Protein AF-A0AAN6YRH7-F1 (afdb_monomer_lite)

pLDDT: mean 88.92, std 14.64, range [35.41, 98.62]

Secondary structure (DSSP, 8-state):
-------PPPP----EEE-PPPEEEEEE-TTS-EEEEEEE-HHHHHHHHHHHHTGGGT-GGGEEEEEEEETT--HHHHHHHHHT-SEEEEEEETTSPPPEEEEEE-STTS--EE--BSS------GGGGTT-GGG--

Foldseek 3Di:
DDDPPPPDPPQLAAPEEFQWAWAWEWEADPVRDIDTRDTDIPSVVVLVVVLVVCVVVVPQQSGHYEYEAELPRDPVVVVVVVVSVYNYHYDYDDVFHAWYWYWYADDDPSPDTDTDTPGDYDGGDLVSQPPPSNRHD

Structure (mmCIF, N/CA/C/O backbone):
data_AF-A0AAN6YRH7-F1
#
_entry.id   AF-A0AAN6YRH7-F1
#
loop_
_atom_site.group_PDB
_atom_site.id
_atom_site.type_symbol
_atom_site.label_atom_id
_atom_site.label_alt_id
_atom_site.label_comp_id
_atom_site.label_asym_id
_atom_site.label_entity_id
_atom_site.label_seq_id
_atom_site.pdbx_PDB_ins_code
_atom_site.Cartn_x
_atom_site.Cartn_y
_atom_site.Cartn_z
_atom_site.occupancy
_atom_site.B_iso_or_equiv
_atom_site.auth_seq_id
_atom_site.auth_comp_id
_atom_site.auth_asym_id
_atom_site.auth_atom_id
_atom_site.pdbx_PDB_model_num
ATOM 1 N N . MET A 1 1 ? -33.689 -10.666 39.198 1.00 39.97 1 MET A N 1
ATOM 2 C CA . MET A 1 1 ? -32.542 -11.219 38.450 1.00 39.97 1 MET A CA 1
ATOM 3 C C . MET A 1 1 ? -32.018 -10.099 37.578 1.00 39.97 1 MET A C 1
ATOM 5 O O . MET A 1 1 ? -32.679 -9.740 36.615 1.00 39.97 1 MET A O 1
ATOM 9 N N . ASN A 1 2 ? -30.921 -9.470 37.999 1.00 35.41 2 ASN A N 1
ATOM 10 C CA . ASN A 1 2 ? -30.289 -8.386 37.254 1.00 35.41 2 ASN A CA 1
ATOM 11 C C . ASN A 1 2 ? -29.623 -8.988 36.016 1.00 35.41 2 ASN A C 1
ATOM 13 O O . ASN A 1 2 ? -28.665 -9.749 36.147 1.00 35.41 2 ASN A O 1
ATOM 17 N N . SER A 1 3 ? -30.142 -8.675 34.832 1.00 45.53 3 SER A N 1
ATOM 18 C CA . SER A 1 3 ? -29.390 -8.838 33.594 1.00 45.53 3 SER A CA 1
ATOM 19 C C . SER A 1 3 ? -28.219 -7.867 33.656 1.00 45.53 3 SER A C 1
ATOM 21 O O . SER A 1 3 ? -28.428 -6.656 33.717 1.00 45.53 3 SER A O 1
ATOM 23 N N . LEU A 1 4 ? -27.006 -8.411 33.715 1.00 45.16 4 LEU A N 1
ATOM 24 C CA . LEU A 1 4 ? -25.770 -7.661 33.543 1.00 45.16 4 LEU A CA 1
ATOM 25 C C . LEU A 1 4 ? -25.864 -6.890 32.226 1.00 45.16 4 LEU A C 1
ATOM 27 O O . LEU A 1 4 ? -25.841 -7.485 31.149 1.00 45.16 4 LEU A O 1
ATOM 31 N N . ASP A 1 5 ? -26.011 -5.576 32.344 1.00 48.12 5 ASP A N 1
ATOM 32 C CA . ASP A 1 5 ? -25.685 -4.637 31.287 1.00 48.12 5 ASP A CA 1
ATOM 33 C C . ASP A 1 5 ? -24.194 -4.828 30.992 1.00 48.12 5 ASP A C 1
ATOM 35 O O . ASP A 1 5 ? -23.322 -4.430 31.769 1.00 48.12 5 ASP A O 1
ATOM 39 N N . LEU A 1 6 ? -23.906 -5.564 29.918 1.00 50.06 6 LEU A N 1
ATOM 40 C CA . LEU A 1 6 ? -22.586 -5.609 29.315 1.00 50.06 6 LEU A CA 1
ATOM 41 C C . LEU A 1 6 ? -22.378 -4.234 28.692 1.00 50.06 6 LEU A C 1
ATOM 43 O O . LEU A 1 6 ? -22.584 -4.068 27.491 1.00 50.06 6 LEU A O 1
ATOM 47 N N . SER A 1 7 ? -22.008 -3.256 29.522 1.00 44.25 7 SER A N 1
ATOM 48 C CA . SER A 1 7 ? -21.655 -1.927 29.057 1.00 44.25 7 SER A CA 1
ATOM 49 C C . SER A 1 7 ? -20.533 -2.094 28.039 1.00 44.25 7 SER A C 1
ATOM 51 O O . SER A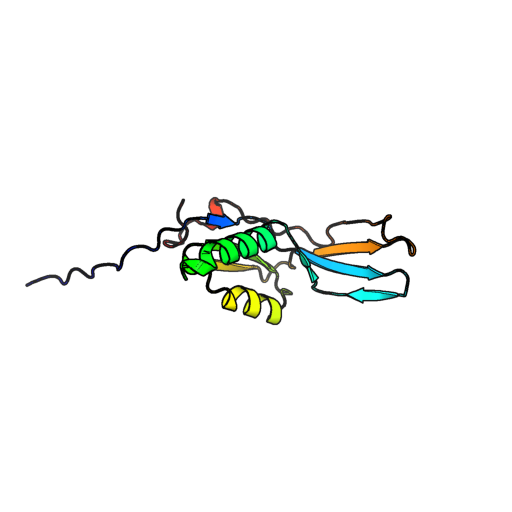 1 7 ? -19.381 -2.377 28.388 1.00 44.25 7 SER A O 1
ATOM 53 N N . THR A 1 8 ? -20.883 -1.973 26.764 1.00 51.19 8 THR A N 1
ATOM 54 C CA . THR A 1 8 ? -19.932 -1.761 25.687 1.00 51.19 8 THR A CA 1
ATOM 55 C C . THR A 1 8 ? -19.105 -0.558 26.108 1.00 51.19 8 THR A C 1
ATOM 57 O O . THR A 1 8 ? -19.666 0.514 26.347 1.00 51.19 8 THR A O 1
ATOM 60 N N . GLY A 1 9 ? -17.793 -0.744 26.279 1.00 52.41 9 GLY A N 1
ATOM 61 C CA . GLY A 1 9 ? -16.878 0.374 26.504 1.00 52.41 9 GLY A CA 1
ATOM 62 C C . GLY A 1 9 ? -17.097 1.460 25.442 1.00 52.41 9 GLY A C 1
AT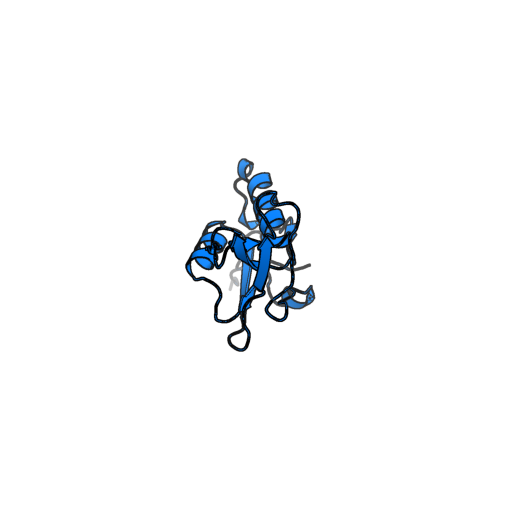OM 63 O O . GLY A 1 9 ? -17.694 1.169 24.403 1.00 52.41 9 GLY A O 1
ATOM 64 N N . PRO A 1 10 ? -16.666 2.707 25.691 1.00 54.19 10 PRO A N 1
ATOM 65 C CA . PRO A 1 10 ? -16.936 3.806 24.773 1.00 54.19 10 PRO A CA 1
ATOM 66 C C . PRO A 1 10 ? -16.510 3.410 23.356 1.00 54.19 10 PRO A C 1
ATOM 68 O O . PRO A 1 10 ? -15.350 3.064 23.129 1.00 54.19 10 PRO A O 1
ATOM 71 N N . GLU A 1 11 ? -17.474 3.405 22.430 1.00 62.47 11 GLU A N 1
ATOM 72 C CA . GLU A 1 11 ? -17.232 3.116 21.018 1.00 62.47 11 GLU A CA 1
ATOM 73 C C . GLU A 1 11 ? -16.117 4.055 20.541 1.00 62.47 11 GLU A C 1
ATOM 75 O O . GLU A 1 11 ? -16.196 5.275 20.721 1.00 62.47 11 GLU A O 1
ATOM 80 N N . THR A 1 12 ? -15.032 3.499 19.997 1.00 68.81 12 THR A N 1
ATOM 81 C CA . THR A 1 12 ? -13.913 4.304 19.506 1.00 68.81 12 THR A CA 1
ATOM 82 C C . THR A 1 12 ? -14.410 5.179 18.360 1.00 68.81 12 THR A C 1
ATOM 84 O O . THR A 1 12 ? -14.624 4.700 17.248 1.00 68.81 12 THR A O 1
ATOM 87 N N . GLN A 1 13 ? -14.597 6.473 18.619 1.00 84.56 13 GLN A N 1
ATOM 88 C CA . GLN A 1 13 ? -15.003 7.415 17.584 1.00 84.56 13 GLN A CA 1
ATOM 89 C C . GLN A 1 13 ? -13.860 7.598 16.580 1.00 84.56 13 GLN A C 1
ATOM 91 O O . GLN A 1 13 ? -12.854 8.254 16.871 1.00 84.56 13 GLN A O 1
ATOM 96 N N . ILE A 1 14 ? -14.032 7.037 15.385 1.00 89.25 14 ILE A N 1
ATOM 97 C CA . ILE A 1 14 ? -13.110 7.241 14.273 1.00 89.25 14 ILE A CA 1
ATOM 98 C C . ILE A 1 14 ? -13.172 8.697 13.807 1.00 89.25 14 ILE A C 1
ATOM 100 O O . ILE A 1 14 ? -14.247 9.253 13.591 1.00 89.25 14 ILE A O 1
ATOM 104 N N . ARG A 1 15 ? -12.002 9.318 13.651 1.00 89.81 15 ARG A N 1
ATOM 105 C CA . ARG A 1 15 ? -11.844 10.719 13.225 1.00 89.81 15 ARG A CA 1
ATOM 106 C C . ARG A 1 15 ? -11.473 10.854 11.750 1.00 89.81 15 ARG A C 1
ATOM 108 O O . ARG A 1 15 ? -11.676 11.910 11.160 1.00 89.81 15 ARG A O 1
ATOM 115 N N . PHE A 1 16 ? -10.919 9.799 11.159 1.00 93.31 16 PHE A N 1
ATOM 116 C CA . PHE A 1 16 ? -10.494 9.756 9.763 1.00 93.31 16 PHE A CA 1
ATOM 117 C C . PHE A 1 16 ? -10.505 8.312 9.267 1.00 93.31 16 PHE A C 1
ATOM 119 O O . PHE A 1 16 ? -10.073 7.426 9.997 1.00 93.31 16 PHE A O 1
ATOM 126 N N . ILE A 1 17 ? -10.931 8.075 8.024 1.00 95.12 17 ILE A N 1
ATOM 127 C CA . ILE A 1 17 ? -10.784 6.781 7.345 1.00 95.12 17 ILE A CA 1
ATOM 128 C C . ILE A 1 17 ? -10.214 7.019 5.951 1.00 95.12 17 ILE A C 1
ATOM 130 O O . ILE A 1 17 ? -10.780 7.785 5.172 1.00 95.12 17 ILE A O 1
ATOM 134 N N . SER A 1 18 ? -9.134 6.316 5.609 1.00 96.69 18 SER A N 1
ATOM 135 C CA . SER A 1 18 ? -8.647 6.255 4.229 1.00 96.69 18 SER A CA 1
ATOM 136 C C . SER A 1 18 ? -9.280 5.090 3.467 1.00 96.69 18 SER A C 1
ATOM 138 O O . SER A 1 18 ? -9.222 3.941 3.907 1.00 96.69 18 SER A O 1
ATOM 140 N N . LEU A 1 19 ? -9.838 5.399 2.293 1.00 96.81 19 LEU A N 1
ATOM 141 C CA . LEU A 1 19 ? -10.244 4.437 1.257 1.00 96.81 19 LEU A CA 1
ATOM 142 C C . LEU A 1 19 ? -9.307 4.491 0.036 1.00 96.81 19 LEU A C 1
ATOM 144 O O . LEU A 1 19 ? -9.668 4.061 -1.058 1.00 96.81 19 LEU A O 1
ATOM 148 N N . GLY A 1 20 ? -8.123 5.090 0.183 1.00 96.56 20 GLY A N 1
ATOM 149 C CA . GLY A 1 20 ? -7.167 5.169 -0.914 1.00 96.56 20 GLY A CA 1
ATOM 150 C C . GLY A 1 20 ? -6.422 3.849 -1.112 1.00 96.56 20 GLY A C 1
ATOM 151 O O . GLY A 1 20 ? -6.204 3.089 -0.171 1.00 96.56 20 GLY A O 1
ATOM 152 N N . MET A 1 21 ? -6.032 3.581 -2.356 1.00 96.50 21 MET A N 1
ATOM 153 C CA . MET A 1 21 ? -5.321 2.356 -2.715 1.00 96.50 21 MET A CA 1
ATOM 154 C C . MET A 1 21 ? -3.930 2.298 -2.079 1.00 96.50 21 MET A C 1
ATOM 156 O O . MET A 1 21 ? -3.251 3.320 -1.960 1.00 96.50 21 MET A O 1
ATOM 160 N N . VAL A 1 22 ? -3.497 1.079 -1.760 1.00 97.94 22 VAL A N 1
ATOM 161 C CA . VAL A 1 22 ? -2.082 0.744 -1.577 1.00 97.94 22 VAL A CA 1
ATOM 162 C C . VAL A 1 22 ? -1.578 0.190 -2.902 1.00 97.94 22 VAL A C 1
ATOM 164 O O . VAL A 1 22 ? -2.180 -0.736 -3.449 1.00 97.94 22 VAL A O 1
ATOM 167 N N . VAL A 1 23 ? -0.503 0.771 -3.422 1.00 98.31 23 VAL A N 1
ATOM 168 C CA . VAL A 1 23 ? 0.162 0.343 -4.656 1.00 98.31 23 VAL A CA 1
ATOM 169 C C . VAL A 1 23 ? 1.531 -0.213 -4.285 1.00 98.31 23 VAL A C 1
ATOM 171 O O . VAL A 1 23 ? 2.206 0.328 -3.418 1.00 98.31 23 VAL A O 1
ATOM 174 N N . LEU A 1 24 ? 1.927 -1.321 -4.902 1.00 98.50 24 LEU A N 1
ATOM 175 C CA . LEU A 1 24 ? 3.270 -1.879 -4.775 1.00 98.50 24 LEU A CA 1
ATOM 176 C C . LEU A 1 24 ? 4.031 -1.600 -6.066 1.00 98.50 24 LEU A C 1
ATOM 178 O O . LEU A 1 24 ? 3.824 -2.280 -7.074 1.00 98.50 24 LEU A O 1
ATOM 182 N N . ASP A 1 25 ? 4.886 -0.589 -6.039 1.00 98.19 25 ASP A N 1
ATOM 183 C CA . ASP A 1 25 ? 5.651 -0.175 -7.202 1.00 98.19 25 ASP A CA 1
ATOM 184 C C . ASP A 1 25 ? 6.890 -1.039 -7.411 1.00 98.19 25 ASP A C 1
ATOM 186 O O . ASP A 1 25 ? 7.656 -1.355 -6.493 1.00 98.19 25 ASP A O 1
ATOM 190 N N . GLU A 1 26 ? 7.110 -1.373 -8.676 1.00 98.06 26 GLU A N 1
ATOM 191 C CA . GLU A 1 26 ? 8.406 -1.769 -9.194 1.00 98.06 26 GLU A CA 1
ATOM 192 C C . GLU A 1 26 ? 9.111 -0.523 -9.742 1.00 98.06 26 GLU A C 1
ATOM 194 O O . GLU A 1 26 ? 8.594 0.146 -10.634 1.00 98.06 26 GLU A O 1
ATOM 199 N N . ILE A 1 27 ? 10.295 -0.199 -9.226 1.00 97.44 27 ILE A N 1
ATOM 200 C CA . ILE A 1 27 ? 11.067 0.974 -9.650 1.00 97.44 27 ILE A CA 1
ATOM 201 C C . ILE A 1 27 ? 12.300 0.520 -10.415 1.00 97.44 27 ILE A C 1
ATOM 203 O O . ILE A 1 27 ? 13.230 -0.032 -9.823 1.00 97.44 27 ILE A O 1
ATOM 207 N N . ARG A 1 28 ? 12.335 0.802 -11.718 1.00 96.62 28 ARG A N 1
ATOM 208 C CA . ARG A 1 28 ? 13.453 0.491 -12.614 1.00 96.62 28 ARG A CA 1
ATOM 209 C C . ARG A 1 28 ? 14.312 1.720 -12.862 1.00 96.62 28 ARG A C 1
ATOM 211 O O . ARG A 1 28 ? 13.836 2.755 -13.334 1.00 96.62 28 ARG A O 1
ATOM 218 N N . PHE A 1 29 ? 15.597 1.581 -12.560 1.00 94.81 29 PHE A N 1
ATOM 219 C CA . PHE A 1 29 ? 16.601 2.620 -12.734 1.00 94.81 29 PHE A CA 1
ATOM 220 C C . PHE A 1 29 ? 17.408 2.404 -14.027 1.00 94.81 29 PHE A C 1
ATOM 222 O O . PHE A 1 29 ? 17.652 1.259 -14.412 1.00 94.81 29 PHE A O 1
ATOM 229 N N . PRO A 1 30 ? 17.930 3.474 -14.662 1.00 92.25 30 PRO A N 1
ATOM 230 C CA . PRO A 1 30 ? 18.703 3.362 -15.906 1.00 92.25 30 PRO A CA 1
ATOM 231 C C . PRO A 1 30 ? 19.988 2.534 -15.779 1.00 92.25 30 PRO A C 1
ATOM 233 O O . PRO A 1 30 ? 20.506 2.038 -16.772 1.00 92.25 30 PRO A O 1
ATOM 236 N N . ASN A 1 31 ? 20.517 2.390 -14.562 1.00 92.12 31 ASN A N 1
ATOM 237 C CA . ASN A 1 31 ? 21.698 1.573 -14.275 1.00 92.12 31 ASN A CA 1
ATOM 238 C C . ASN A 1 31 ? 21.376 0.073 -14.111 1.00 92.12 31 ASN A C 1
ATOM 240 O O . ASN A 1 31 ? 22.234 -0.682 -13.660 1.00 92.12 31 ASN A O 1
ATOM 244 N N . GLY A 1 32 ? 20.144 -0.351 -14.409 1.00 91.94 32 GLY A N 1
ATOM 245 C CA . GLY A 1 32 ? 19.682 -1.734 -14.278 1.00 91.94 32 GLY A CA 1
ATOM 246 C C . GLY A 1 32 ? 19.255 -2.131 -12.862 1.00 91.94 32 GLY A C 1
ATOM 247 O O . GLY A 1 32 ? 18.725 -3.226 -12.675 1.00 91.94 32 GLY A O 1
ATOM 248 N N . LYS A 1 33 ? 19.432 -1.263 -11.854 1.00 96.06 33 LYS A N 1
ATOM 249 C CA . LYS A 1 33 ? 18.895 -1.515 -10.512 1.00 96.06 33 LYS A CA 1
ATOM 250 C C . LYS A 1 33 ? 17.369 -1.537 -10.580 1.00 96.06 33 LYS A C 1
ATOM 252 O O . LYS A 1 33 ? 16.764 -0.657 -11.186 1.00 96.06 33 LYS A O 1
ATOM 257 N N . THR A 1 34 ? 16.761 -2.503 -9.901 1.00 97.50 34 THR A N 1
ATOM 258 C CA . THR A 1 34 ? 15.308 -2.567 -9.727 1.00 97.50 34 THR A CA 1
ATOM 259 C C . THR A 1 34 ? 14.978 -2.698 -8.246 1.00 97.50 34 THR A C 1
ATOM 261 O O . THR A 1 34 ? 15.638 -3.450 -7.528 1.00 97.50 34 THR A O 1
ATOM 264 N N . LEU A 1 35 ? 13.999 -1.927 -7.781 1.00 98.00 35 LEU A N 1
ATOM 265 C CA . LEU A 1 35 ? 13.384 -2.089 -6.466 1.00 98.00 35 LEU A CA 1
ATOM 266 C C . LEU A 1 35 ? 11.993 -2.680 -6.665 1.00 98.00 35 LEU A C 1
ATOM 268 O O . LEU A 1 35 ? 11.264 -2.224 -7.539 1.00 98.00 35 LEU A O 1
ATOM 272 N N . PHE A 1 36 ? 11.640 -3.671 -5.858 1.00 97.69 36 PHE A N 1
ATOM 273 C CA . PHE A 1 36 ? 10.332 -4.317 -5.889 1.00 97.69 36 PHE A CA 1
ATOM 274 C C . PHE A 1 36 ? 9.574 -4.020 -4.604 1.00 97.69 36 PHE A C 1
ATOM 276 O O . PHE A 1 36 ? 10.186 -3.711 -3.580 1.00 97.69 36 PHE A O 1
ATOM 283 N N . ASP A 1 37 ? 8.251 -4.157 -4.681 1.00 97.56 37 ASP A N 1
ATOM 284 C CA . ASP A 1 37 ? 7.340 -4.025 -3.546 1.00 97.56 37 ASP A CA 1
ATOM 285 C C . ASP A 1 37 ? 7.508 -2.697 -2.788 1.00 97.56 37 ASP A C 1
ATOM 287 O O . ASP A 1 37 ? 7.354 -2.644 -1.566 1.00 97.56 37 ASP A O 1
ATOM 291 N N . VAL A 1 38 ? 7.833 -1.616 -3.510 1.00 98.06 38 VAL A N 1
ATOM 292 C CA . VAL A 1 38 ? 7.942 -0.280 -2.923 1.00 98.06 38 VAL A CA 1
ATOM 293 C C . VAL A 1 38 ? 6.527 0.211 -2.612 1.00 98.06 38 VAL A C 1
ATOM 295 O O . VAL A 1 38 ? 5.732 0.347 -3.540 1.00 98.06 38 VAL A O 1
ATOM 298 N N . PRO A 1 39 ? 6.170 0.458 -1.339 1.00 97.69 39 PRO A N 1
ATOM 299 C CA . PRO A 1 39 ? 4.828 0.914 -1.008 1.00 97.69 39 PRO A CA 1
ATOM 300 C C . PRO A 1 39 ? 4.599 2.322 -1.560 1.00 97.69 39 PRO A C 1
ATOM 302 O O . PRO A 1 39 ? 5.384 3.222 -1.276 1.00 97.69 39 PRO A O 1
ATOM 305 N N . ASP A 1 40 ? 3.510 2.506 -2.294 1.00 96.62 40 ASP A N 1
ATOM 306 C CA . ASP A 1 40 ? 3.008 3.792 -2.768 1.00 96.62 40 ASP A CA 1
ATOM 307 C C . ASP A 1 40 ? 1.473 3.855 -2.613 1.00 96.62 40 ASP A C 1
ATOM 309 O O . ASP A 1 40 ? 0.821 2.958 -2.062 1.00 96.62 40 ASP A O 1
ATOM 313 N N . GLY A 1 41 ? 0.881 4.949 -3.078 1.00 95.56 41 GLY A N 1
ATOM 314 C CA . GLY A 1 41 ? -0.532 5.256 -2.988 1.00 95.56 41 GLY A CA 1
ATOM 315 C C . GLY A 1 41 ? -0.770 6.394 -2.006 1.00 95.56 41 GLY A C 1
ATOM 316 O O . GLY A 1 41 ? -0.419 6.327 -0.826 1.00 95.56 41 GLY A O 1
ATOM 317 N N . SER A 1 42 ? -1.436 7.449 -2.476 1.00 95.12 42 SER A N 1
ATOM 318 C CA . SER A 1 42 ? -1.762 8.612 -1.644 1.00 95.12 42 SER A CA 1
ATOM 319 C C . SER A 1 42 ? -2.553 8.222 -0.394 1.00 95.12 42 SER A C 1
ATOM 321 O O . SER A 1 42 ? -2.300 8.757 0.679 1.00 95.12 42 SER A O 1
ATOM 323 N N . GLY A 1 43 ? -3.439 7.225 -0.495 1.00 94.94 43 GLY A N 1
ATOM 324 C CA . GLY A 1 43 ? -4.203 6.699 0.635 1.00 94.94 43 GLY A CA 1
ATOM 325 C C . GLY A 1 43 ? -3.343 6.163 1.773 1.00 94.94 43 GLY A C 1
ATOM 326 O O . GLY A 1 43 ? -3.668 6.399 2.940 1.00 94.94 43 GLY A O 1
ATOM 327 N N . LEU A 1 44 ? -2.249 5.473 1.442 1.00 96.56 44 LEU A N 1
ATOM 328 C CA . LEU A 1 44 ? -1.301 4.932 2.409 1.00 96.56 44 LEU A CA 1
ATOM 329 C C . LEU A 1 44 ? -0.602 6.066 3.168 1.00 96.56 44 LEU A C 1
ATOM 331 O O . LEU A 1 44 ? -0.624 6.102 4.400 1.00 96.56 44 LEU A O 1
ATOM 335 N N . TYR A 1 45 ? -0.037 7.029 2.438 1.00 97.19 45 TYR A N 1
ATOM 336 C CA . TYR A 1 45 ? 0.705 8.138 3.040 1.00 97.19 45 TYR A CA 1
ATOM 337 C C . TYR A 1 45 ? -0.192 9.150 3.756 1.00 97.19 45 TYR A C 1
ATOM 339 O O . TYR A 1 45 ? 0.194 9.657 4.806 1.00 97.19 45 TYR A O 1
ATOM 347 N N . SER A 1 46 ? -1.412 9.398 3.271 1.00 96.69 46 SER A N 1
ATOM 348 C CA . SER A 1 46 ? -2.408 10.187 4.004 1.00 96.69 46 SER A CA 1
ATOM 349 C C . SER A 1 46 ? -2.788 9.522 5.327 1.00 96.69 46 SER A C 1
ATOM 351 O O . SER A 1 46 ? -2.914 10.212 6.333 1.00 96.69 46 SER A O 1
ATOM 353 N N . THR A 1 47 ? -2.905 8.189 5.358 1.00 96.88 47 THR A N 1
ATOM 354 C CA . THR A 1 47 ? -3.144 7.440 6.604 1.00 96.88 47 THR A CA 1
ATOM 355 C C . THR A 1 47 ? -1.977 7.601 7.578 1.00 96.88 47 THR A C 1
ATOM 357 O O . THR A 1 47 ? -2.192 7.891 8.754 1.00 96.88 47 THR A O 1
ATOM 360 N N . LEU A 1 48 ? -0.737 7.460 7.096 1.00 96.25 48 LEU A N 1
ATOM 361 C CA . LEU A 1 48 ? 0.456 7.670 7.917 1.00 96.25 48 LEU A CA 1
ATOM 362 C C . LEU A 1 48 ? 0.527 9.108 8.454 1.00 96.25 48 LEU A C 1
ATOM 364 O O . LEU A 1 48 ? 0.807 9.309 9.632 1.00 96.25 48 LEU A O 1
ATOM 368 N N . GLY A 1 49 ? 0.229 10.102 7.617 1.00 96.75 49 GLY A N 1
ATOM 369 C CA . GLY A 1 49 ? 0.154 11.504 8.024 1.00 96.75 49 GLY A CA 1
ATOM 370 C C . GLY A 1 49 ? -0.907 11.739 9.101 1.00 96.75 49 GLY A C 1
ATOM 371 O O . GLY A 1 49 ? -0.615 12.361 10.118 1.00 96.75 49 GLY A O 1
ATOM 372 N N . ALA A 1 50 ? -2.107 11.175 8.932 1.00 95.75 50 ALA A N 1
ATOM 373 C CA . ALA A 1 50 ? -3.176 11.253 9.926 1.00 95.75 50 ALA A CA 1
ATOM 374 C C . ALA A 1 50 ? -2.771 10.602 11.259 1.00 95.75 50 ALA A C 1
ATOM 376 O O . ALA A 1 50 ? -3.033 11.162 12.321 1.00 95.75 50 ALA A O 1
ATOM 377 N N . ARG A 1 51 ? -2.063 9.465 11.214 1.00 95.19 51 ARG A N 1
ATOM 378 C CA . ARG A 1 51 ? -1.479 8.827 12.402 1.00 95.19 51 ARG A CA 1
ATOM 379 C C . ARG A 1 51 ? -0.471 9.737 13.103 1.00 95.19 51 ARG A C 1
ATOM 381 O O . ARG A 1 51 ? -0.511 9.861 14.321 1.00 95.19 51 ARG A O 1
ATOM 388 N N . ILE A 1 52 ? 0.445 10.349 12.352 1.00 95.00 52 ILE A N 1
ATOM 389 C CA . ILE A 1 52 ? 1.444 11.275 12.908 1.00 95.00 52 ILE A CA 1
ATOM 390 C C . ILE A 1 52 ? 0.746 12.473 13.563 1.00 95.00 52 ILE A C 1
ATOM 392 O O . ILE A 1 52 ? 1.134 12.876 14.654 1.00 95.00 52 ILE A O 1
ATOM 396 N N . ALA A 1 53 ? -0.321 12.992 12.953 1.00 93.75 53 ALA A N 1
ATOM 397 C CA . ALA A 1 53 ? -1.073 14.128 13.478 1.00 93.75 53 ALA A CA 1
ATOM 398 C C . ALA A 1 53 ? -1.766 13.852 14.827 1.00 93.75 53 ALA A C 1
ATOM 400 O O . ALA A 1 53 ? -2.006 14.787 15.582 1.00 93.75 53 ALA A O 1
ATOM 401 N N . VAL A 1 54 ? -2.069 12.589 15.153 1.00 90.50 54 VAL A N 1
ATOM 402 C CA . VAL A 1 54 ? -2.642 12.191 16.456 1.00 90.50 54 VAL A CA 1
ATOM 403 C C . VAL A 1 54 ? -1.604 11.604 17.418 1.00 90.50 54 VAL A C 1
ATOM 405 O O . VAL A 1 54 ? -1.961 11.099 18.482 1.00 90.50 54 VAL A O 1
ATOM 408 N N . ALA A 1 55 ? -0.313 11.655 17.070 1.00 82.31 55 ALA A N 1
ATOM 409 C CA . ALA A 1 55 ? 0.746 11.084 17.901 1.00 82.31 55 ALA A CA 1
ATOM 410 C C . ALA A 1 55 ? 0.827 11.758 19.281 1.00 82.31 55 ALA A C 1
ATOM 412 O O . ALA A 1 55 ? 1.067 11.076 20.273 1.00 82.31 55 ALA A O 1
ATOM 413 N N . GLU A 1 56 ? 0.556 13.064 19.358 1.00 80.25 56 GLU A N 1
ATOM 414 C CA . GLU A 1 56 ? 0.527 13.819 20.619 1.00 80.25 56 GLU A CA 1
ATOM 415 C C . GLU A 1 56 ? -0.600 13.375 21.557 1.00 80.25 56 GLU A C 1
ATOM 417 O O . GLU A 1 56 ? -0.466 13.480 22.773 1.00 80.25 56 GLU A O 1
ATOM 422 N N . THR A 1 57 ? -1.704 12.858 21.007 1.00 80.31 57 THR A N 1
ATOM 423 C CA . THR A 1 57 ? -2.849 12.401 21.802 1.00 80.31 57 THR A CA 1
ATOM 424 C C . THR A 1 57 ? -2.802 10.908 22.095 1.00 80.31 57 THR A C 1
ATOM 426 O O . THR A 1 57 ? -3.646 10.431 22.841 1.00 80.31 57 THR A O 1
ATOM 429 N N . THR A 1 58 ? -1.831 10.159 21.552 1.00 83.38 58 THR A N 1
ATOM 430 C CA . THR A 1 58 ? -1.705 8.695 21.711 1.00 83.38 58 THR A CA 1
ATOM 431 C C . THR A 1 58 ? -2.967 7.908 21.328 1.00 83.38 58 THR A C 1
ATOM 433 O O . THR A 1 58 ? -3.231 6.857 21.896 1.00 83.38 58 THR A O 1
ATOM 436 N N . GLU A 1 59 ? -3.724 8.401 20.338 1.00 89.44 59 GLU A N 1
ATOM 437 C CA . GLU A 1 59 ? -4.993 7.799 19.875 1.00 89.44 59 GLU A CA 1
ATOM 438 C C . GLU A 1 59 ? -4.927 7.308 18.403 1.00 89.44 59 GLU A C 1
ATOM 440 O O . GLU A 1 59 ? -5.778 7.686 17.584 1.00 89.44 59 GLU A O 1
ATOM 445 N N . PRO A 1 60 ? -3.908 6.521 17.989 1.00 91.75 60 PRO A N 1
ATOM 446 C CA . PRO A 1 60 ? -3.792 6.039 16.609 1.00 91.75 60 PRO A CA 1
ATOM 447 C C . PRO A 1 60 ? -4.982 5.167 16.172 1.00 91.75 60 PRO A C 1
ATOM 449 O O . PRO A 1 60 ? -5.310 5.131 14.988 1.00 91.75 60 PRO A O 1
ATOM 452 N N . GLU A 1 61 ? -5.685 4.526 17.104 1.00 91.69 61 GLU A N 1
ATOM 453 C CA . GLU A 1 61 ? -6.869 3.700 16.859 1.00 91.69 61 GLU A CA 1
ATOM 454 C C . GLU A 1 61 ? -8.087 4.495 16.361 1.00 91.69 61 GLU A C 1
ATOM 456 O O . GLU A 1 61 ? -9.019 3.908 15.812 1.00 91.69 61 GLU A O 1
ATOM 461 N N . LYS A 1 62 ? -8.079 5.830 16.495 1.00 91.88 62 LYS A N 1
ATOM 462 C CA . LYS A 1 62 ? -9.103 6.719 15.912 1.00 91.88 62 LYS A CA 1
ATOM 463 C C . LYS A 1 62 ? -8.883 7.004 14.429 1.00 91.88 62 LYS A C 1
ATOM 465 O O . LYS A 1 62 ? -9.706 7.676 13.804 1.00 91.88 62 LYS A O 1
ATOM 470 N N . ILE A 1 63 ? -7.778 6.531 13.866 1.00 95.06 63 ILE A N 1
ATOM 471 C CA . ILE A 1 63 ? -7.468 6.610 12.445 1.00 95.06 63 ILE A CA 1
ATOM 472 C C . ILE A 1 63 ? -7.775 5.246 11.832 1.00 95.06 63 ILE A C 1
ATOM 474 O O . ILE A 1 63 ? -7.270 4.219 12.279 1.00 95.06 63 ILE A O 1
ATOM 478 N N . GLY A 1 64 ? -8.614 5.237 10.806 1.00 94.56 64 GLY A N 1
ATOM 479 C CA . GLY A 1 64 ? -9.004 4.048 10.069 1.00 94.56 64 GLY A CA 1
ATOM 480 C C . GLY A 1 64 ? -8.358 3.966 8.691 1.00 94.56 64 GLY A C 1
ATOM 481 O O . GLY A 1 64 ? -8.040 4.975 8.056 1.00 94.56 64 GLY A O 1
ATOM 482 N N . SER A 1 65 ? -8.192 2.745 8.197 1.00 95.88 65 SER A N 1
ATOM 483 C CA . SER A 1 65 ? -7.730 2.496 6.832 1.00 95.88 65 SER A CA 1
ATOM 484 C C . SER A 1 65 ? -8.303 1.190 6.306 1.00 95.88 65 SER A C 1
ATOM 486 O O . SER A 1 65 ? -8.332 0.186 7.023 1.00 95.88 65 SER A O 1
ATOM 488 N N . VAL A 1 66 ? -8.759 1.198 5.055 1.00 96.81 66 VAL A N 1
ATOM 489 C CA . VAL A 1 66 ? -9.138 -0.018 4.332 1.00 96.81 66 VAL A CA 1
ATOM 490 C C . VAL A 1 66 ? -8.026 -0.364 3.356 1.00 96.81 66 VAL A C 1
ATOM 492 O O . VAL A 1 66 ? -7.742 0.393 2.433 1.00 96.81 66 VAL A O 1
ATOM 495 N N . VAL A 1 67 ? -7.426 -1.536 3.539 1.00 97.44 67 VAL A N 1
ATOM 496 C CA . VAL A 1 67 ? -6.377 -2.052 2.659 1.00 97.44 67 VAL A CA 1
ATOM 497 C C . VAL A 1 67 ? -6.897 -3.297 1.966 1.00 97.44 67 VAL A C 1
ATOM 499 O O . VAL A 1 67 ? -7.155 -4.316 2.608 1.00 97.44 67 VAL A O 1
ATOM 502 N N . LEU A 1 68 ? -7.050 -3.204 0.648 1.00 97.81 68 LEU A N 1
ATOM 503 C CA . LEU A 1 68 ? -7.292 -4.356 -0.209 1.00 97.81 68 LEU A CA 1
ATOM 504 C C . LEU A 1 68 ? -5.945 -4.877 -0.717 1.00 97.81 68 LEU A C 1
ATOM 506 O O . LEU A 1 68 ? -5.186 -4.142 -1.345 1.00 97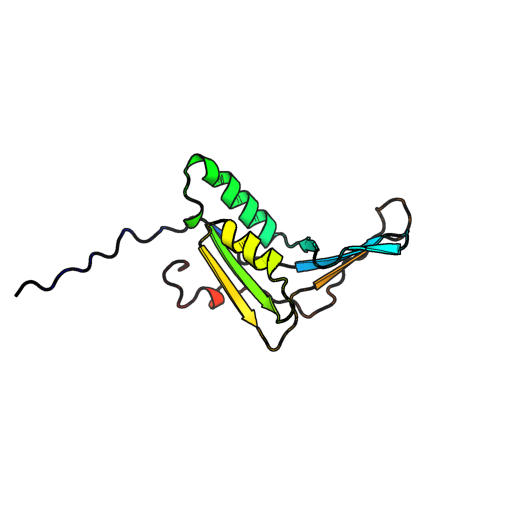.81 68 LEU A O 1
ATOM 510 N N . ALA A 1 69 ? -5.661 -6.141 -0.437 1.00 98.19 69 ALA A N 1
ATOM 511 C CA . ALA A 1 69 ? -4.420 -6.820 -0.777 1.00 98.19 69 ALA A CA 1
ATOM 512 C C . ALA A 1 69 ? -4.713 -8.028 -1.671 1.00 98.19 69 ALA A C 1
ATOM 514 O O . ALA A 1 69 ? -5.739 -8.683 -1.503 1.00 98.19 69 ALA A O 1
ATOM 515 N N . GLY A 1 70 ? -3.822 -8.328 -2.614 1.00 98.50 70 GLY A N 1
ATOM 516 C CA . GLY A 1 70 ? -3.869 -9.582 -3.362 1.00 98.50 70 GLY A CA 1
ATOM 517 C C . GLY A 1 70 ? -2.935 -10.627 -2.760 1.00 98.50 70 GLY A C 1
ATOM 518 O O . GLY A 1 70 ? -2.129 -10.327 -1.882 1.00 98.50 70 GLY A O 1
ATOM 519 N N . ARG A 1 71 ? -3.003 -11.858 -3.272 1.00 98.25 71 ARG A N 1
ATOM 520 C CA . ARG A 1 71 ? -2.270 -13.038 -2.760 1.00 98.25 71 ARG A CA 1
ATOM 521 C C . ARG A 1 71 ? -0.744 -12.898 -2.654 1.00 98.25 71 ARG A C 1
ATOM 523 O O . ARG A 1 71 ? -0.097 -13.741 -2.047 1.00 98.25 71 ARG A O 1
ATOM 530 N N . ASP A 1 72 ? -0.176 -11.892 -3.301 1.00 98.06 72 ASP A N 1
ATOM 531 C CA . ASP A 1 72 ? 1.249 -11.581 -3.388 1.00 98.06 72 ASP A CA 1
ATOM 532 C C . ASP A 1 72 ? 1.661 -10.374 -2.525 1.00 98.06 72 ASP A C 1
ATOM 534 O O . ASP A 1 72 ? 2.779 -9.881 -2.662 1.00 98.06 72 ASP A O 1
ATOM 538 N N . PHE A 1 73 ? 0.770 -9.865 -1.668 1.00 98.50 73 PHE A N 1
ATOM 539 C CA . PHE A 1 73 ? 1.074 -8.739 -0.789 1.00 98.50 73 PHE A CA 1
ATOM 540 C C . PHE A 1 73 ? 2.169 -9.121 0.229 1.00 98.50 73 PHE A C 1
ATOM 542 O O . PHE A 1 73 ? 2.029 -10.140 0.910 1.00 98.50 73 PHE A O 1
ATOM 549 N N . PRO A 1 74 ? 3.244 -8.325 0.391 1.00 98.12 74 PRO A N 1
ATOM 550 C CA . PRO A 1 74 ? 4.350 -8.678 1.275 1.00 98.12 74 PRO A CA 1
ATOM 551 C C . PRO A 1 74 ? 3.932 -8.762 2.746 1.00 98.12 74 PRO A C 1
ATOM 553 O O . PRO A 1 74 ? 3.443 -7.789 3.328 1.00 98.12 74 PRO A O 1
ATOM 556 N N . ASN A 1 75 ? 4.226 -9.896 3.389 1.00 97.56 75 ASN A N 1
ATOM 557 C CA . ASN A 1 75 ? 3.977 -10.088 4.824 1.00 97.56 75 ASN A CA 1
ATOM 558 C C . ASN A 1 75 ? 4.701 -9.041 5.688 1.00 97.56 75 ASN A C 1
ATOM 560 O O . ASN A 1 75 ? 4.170 -8.600 6.704 1.00 97.56 75 ASN A O 1
ATOM 564 N N . SER A 1 76 ? 5.900 -8.617 5.275 1.00 97.31 76 SER A N 1
ATOM 565 C CA . SER A 1 76 ? 6.668 -7.570 5.959 1.00 97.31 76 SER A CA 1
ATOM 566 C C . SER A 1 76 ? 5.932 -6.231 5.959 1.00 97.31 76 SER A C 1
ATOM 568 O O . SER A 1 76 ? 5.840 -5.581 6.997 1.00 97.31 76 SER A O 1
ATOM 570 N N . LEU A 1 77 ? 5.350 -5.838 4.824 1.00 97.44 77 LEU A N 1
ATOM 571 C CA . LEU A 1 77 ? 4.562 -4.614 4.734 1.00 97.44 77 LEU A CA 1
ATOM 572 C C . LEU A 1 77 ? 3.263 -4.738 5.529 1.00 97.44 77 LEU A C 1
ATOM 574 O O . LEU A 1 77 ? 2.895 -3.811 6.243 1.00 97.44 77 LEU A O 1
ATOM 578 N N . GLN A 1 78 ? 2.591 -5.890 5.466 1.00 97.75 78 GLN A N 1
ATOM 579 C CA . GLN A 1 78 ? 1.404 -6.137 6.282 1.00 97.75 78 GLN A CA 1
ATOM 580 C C . GLN A 1 78 ? 1.708 -5.976 7.781 1.00 97.75 78 GLN A C 1
ATOM 582 O O . GLN A 1 78 ? 0.920 -5.347 8.486 1.00 97.75 78 GLN A O 1
ATOM 587 N N . ALA A 1 79 ? 2.845 -6.494 8.257 1.00 97.69 79 ALA A N 1
ATOM 588 C CA . ALA A 1 79 ? 3.283 -6.325 9.640 1.00 97.69 79 ALA A CA 1
ATOM 589 C C . ALA A 1 79 ? 3.498 -4.844 9.993 1.00 97.69 79 ALA A C 1
ATOM 591 O O . ALA A 1 79 ? 2.951 -4.376 10.986 1.00 97.69 79 ALA A O 1
ATOM 592 N N . VAL A 1 80 ? 4.179 -4.075 9.134 1.00 97.06 80 VAL A N 1
ATOM 593 C CA . VAL A 1 80 ? 4.367 -2.624 9.330 1.00 97.06 80 VAL A CA 1
ATOM 594 C C . VAL A 1 80 ? 3.030 -1.888 9.456 1.00 97.06 80 VAL A C 1
ATOM 596 O O . VAL A 1 80 ? 2.864 -1.071 10.359 1.00 97.06 80 VAL A O 1
ATOM 599 N N . LEU A 1 81 ? 2.055 -2.186 8.590 1.00 96.94 81 LEU A N 1
ATOM 600 C CA . LEU A 1 81 ? 0.729 -1.556 8.648 1.00 96.94 81 LEU A CA 1
ATOM 601 C C . LEU A 1 81 ? -0.028 -1.905 9.936 1.00 96.94 81 LEU A C 1
ATOM 603 O O . LEU A 1 81 ? -0.799 -1.089 10.439 1.00 96.94 81 LEU A O 1
ATOM 607 N N . ARG A 1 82 ? 0.169 -3.114 10.470 1.00 96.25 82 ARG A N 1
ATOM 608 C CA . ARG A 1 82 ? -0.427 -3.548 11.742 1.00 96.25 82 ARG A CA 1
ATOM 609 C C . ARG A 1 82 ? 0.227 -2.860 12.938 1.00 96.25 82 ARG A C 1
ATOM 611 O O . ARG A 1 82 ? -0.493 -2.407 13.825 1.00 96.25 82 ARG A O 1
ATOM 618 N N . ASP A 1 83 ? 1.543 -2.685 12.906 1.00 95.81 83 ASP A N 1
ATOM 619 C CA . ASP A 1 83 ? 2.314 -1.987 13.944 1.00 95.81 83 ASP A CA 1
ATOM 620 C C . ASP A 1 83 ? 1.986 -0.493 14.045 1.00 95.81 83 ASP A C 1
ATOM 622 O O . ASP A 1 83 ? 2.275 0.157 15.051 1.00 95.81 83 ASP A O 1
ATOM 626 N N . TRP A 1 84 ? 1.326 0.082 13.037 1.00 94.81 84 TRP A N 1
ATOM 627 C CA . TRP A 1 84 ? 0.838 1.453 13.130 1.00 94.81 84 TRP A CA 1
ATOM 628 C C . TRP A 1 84 ? -0.227 1.643 14.223 1.00 94.81 84 TRP A C 1
ATOM 630 O O . TRP A 1 84 ? -0.422 2.780 14.652 1.00 94.81 84 TRP A O 1
ATOM 640 N N . GLY A 1 85 ? -0.881 0.580 14.707 1.00 92.81 85 GLY A N 1
ATOM 641 C CA . GLY A 1 85 ? -1.871 0.671 15.791 1.00 92.81 85 GLY A CA 1
ATOM 642 C C . GLY A 1 85 ? -3.183 1.348 15.377 1.00 92.81 85 GLY A C 1
ATOM 643 O O . GLY A 1 85 ? -3.896 1.886 16.215 1.00 92.81 85 GLY A O 1
ATOM 644 N N . LEU A 1 86 ? -3.478 1.357 14.077 1.00 93.81 86 LEU A N 1
ATOM 645 C CA . LEU A 1 86 ? -4.678 1.965 13.501 1.00 93.81 86 LEU A CA 1
ATOM 646 C C . LEU A 1 86 ? -5.873 1.017 13.556 1.00 93.81 86 LEU A C 1
ATOM 648 O O . LEU A 1 86 ? -5.720 -0.205 13.650 1.00 93.81 86 LEU A O 1
ATOM 652 N N . ASN A 1 87 ? -7.064 1.560 13.314 1.00 94.00 87 ASN A N 1
ATOM 653 C CA . ASN A 1 87 ? -8.221 0.757 12.944 1.00 94.00 87 ASN A CA 1
ATOM 654 C C . ASN A 1 87 ? -8.101 0.270 11.486 1.00 94.00 87 ASN A C 1
ATOM 656 O O . ASN A 1 87 ? -8.626 0.858 10.540 1.00 94.00 87 ASN A O 1
ATOM 660 N N . LEU A 1 88 ? -7.317 -0.790 11.288 1.00 94.69 88 LEU A N 1
ATOM 661 C CA . LEU A 1 88 ? -6.977 -1.308 9.964 1.00 94.69 88 LEU A CA 1
ATOM 662 C C . LEU A 1 88 ? -7.906 -2.457 9.541 1.00 94.69 88 LEU A C 1
ATOM 664 O O . LEU A 1 88 ? -7.804 -3.583 10.043 1.00 94.69 88 LEU A O 1
ATOM 668 N N . LEU A 1 89 ? -8.733 -2.211 8.524 1.00 95.44 89 LEU A N 1
ATOM 669 C CA . LEU A 1 89 ? -9.482 -3.240 7.806 1.00 95.44 89 LEU A CA 1
ATOM 670 C C . LEU A 1 89 ? -8.658 -3.750 6.621 1.00 95.44 89 LEU A C 1
ATOM 672 O O . LEU A 1 89 ? -8.690 -3.194 5.528 1.00 95.44 89 LEU A O 1
ATOM 676 N N . PHE A 1 90 ? -7.921 -4.832 6.849 1.00 96.06 90 PHE A N 1
ATOM 677 C CA . PHE A 1 90 ? -7.129 -5.499 5.818 1.00 96.06 90 PHE A CA 1
ATOM 678 C C . PHE A 1 90 ? -7.931 -6.653 5.214 1.00 96.06 90 PHE A C 1
ATOM 680 O O . PHE A 1 90 ? -8.307 -7.579 5.937 1.00 96.06 90 PHE A O 1
ATOM 687 N N . LYS A 1 91 ? -8.177 -6.620 3.905 1.00 96.12 91 LYS A N 1
ATOM 688 C CA . LYS A 1 91 ? -8.888 -7.671 3.170 1.00 96.12 91 LYS A CA 1
ATOM 689 C C . LYS A 1 91 ? -7.961 -8.279 2.127 1.00 96.12 91 LYS A C 1
ATOM 691 O O . LYS A 1 91 ? -7.489 -7.578 1.238 1.00 96.12 91 LYS A O 1
ATOM 696 N N . MET A 1 92 ? -7.726 -9.580 2.246 1.00 97.06 92 MET A N 1
ATOM 697 C CA . MET A 1 92 ? -6.941 -10.349 1.287 1.00 97.06 92 MET A CA 1
ATOM 698 C C . MET A 1 92 ? -7.865 -10.972 0.236 1.00 97.06 92 MET A C 1
ATOM 700 O O . MET A 1 92 ? -8.778 -11.715 0.590 1.00 97.06 92 MET A O 1
ATOM 704 N N . ASP A 1 93 ? -7.600 -10.714 -1.040 1.00 96.69 93 ASP A N 1
ATOM 705 C CA . ASP A 1 93 ? -8.200 -11.412 -2.173 1.00 96.69 93 ASP A CA 1
ATOM 706 C C . ASP A 1 93 ? -7.204 -12.447 -2.714 1.00 96.69 93 ASP A C 1
ATOM 708 O O . ASP A 1 93 ? -6.239 -12.124 -3.409 1.00 96.69 93 ASP A O 1
ATOM 712 N N . SER A 1 94 ? -7.439 -13.721 -2.392 1.00 96.94 94 SER A N 1
ATOM 713 C CA . SER A 1 94 ? -6.572 -14.828 -2.811 1.00 96.94 94 SER A CA 1
ATOM 714 C C . SER A 1 94 ? -6.650 -15.139 -4.313 1.00 96.94 94 SER A C 1
ATOM 716 O O . SER A 1 94 ? -5.784 -15.846 -4.837 1.00 96.94 94 SER A O 1
ATOM 718 N N . SER A 1 95 ? -7.657 -14.614 -5.019 1.00 97.69 95 SER A N 1
ATOM 719 C CA . SER A 1 95 ? -7.856 -14.825 -6.456 1.00 97.69 95 SER A CA 1
ATOM 720 C C . SER A 1 95 ? -7.120 -13.798 -7.322 1.00 97.69 95 SER A C 1
ATOM 722 O O . SER A 1 95 ? -6.884 -14.043 -8.507 1.00 97.69 95 SER A O 1
ATOM 724 N N . ARG A 1 96 ? -6.716 -12.666 -6.735 1.00 98.00 96 ARG A N 1
ATOM 725 C CA . ARG A 1 96 ? -6.095 -11.538 -7.435 1.00 98.00 96 ARG A CA 1
ATOM 726 C C . ARG A 1 96 ? -4.677 -11.256 -6.949 1.00 98.00 96 ARG A C 1
ATOM 728 O O . ARG A 1 96 ? -4.273 -11.658 -5.862 1.00 98.00 96 ARG A O 1
ATOM 735 N N . LEU A 1 97 ? -3.923 -10.541 -7.781 1.00 98.50 97 LEU A N 1
ATOM 736 C CA . LEU A 1 97 ? -2.684 -9.879 -7.373 1.00 98.50 97 LEU A CA 1
ATOM 737 C C . LEU A 1 97 ? -3.001 -8.509 -6.763 1.00 98.50 97 LEU A C 1
ATOM 739 O O . LEU A 1 97 ? -4.041 -7.913 -7.055 1.00 98.50 97 LEU A O 1
ATOM 743 N N . SER A 1 98 ? -2.087 -8.027 -5.929 1.00 98.62 98 SER A N 1
ATOM 744 C CA . SER A 1 98 ? -2.108 -6.695 -5.334 1.00 98.62 98 SER A CA 1
ATOM 745 C C . SER A 1 98 ? -2.043 -5.635 -6.428 1.00 98.62 98 SER A C 1
ATOM 747 O O . SER A 1 98 ? -1.542 -5.908 -7.522 1.00 98.62 98 SER A O 1
ATOM 749 N N . THR A 1 99 ? -2.522 -4.420 -6.153 1.00 98.50 99 THR A N 1
ATOM 750 C CA . THR A 1 99 ? -2.319 -3.290 -7.071 1.00 98.50 99 THR A CA 1
ATOM 751 C C . THR A 1 99 ? -0.824 -3.037 -7.218 1.00 98.50 99 THR A C 1
ATOM 753 O O . THR A 1 99 ? -0.144 -2.786 -6.225 1.00 98.50 99 THR A O 1
ATOM 756 N N . ARG A 1 100 ? -0.312 -3.099 -8.446 1.00 98.44 100 ARG A N 1
ATOM 757 C CA . ARG A 1 100 ? 1.102 -2.890 -8.748 1.00 98.44 100 ARG A CA 1
ATOM 758 C C . ARG A 1 100 ? 1.269 -1.802 -9.785 1.00 98.44 100 ARG A C 1
ATOM 760 O O . ARG A 1 100 ? 0.514 -1.757 -10.759 1.00 98.44 100 ARG A O 1
ATOM 767 N N . GLY A 1 101 ? 2.249 -0.941 -9.562 1.00 97.94 101 GLY A N 1
ATOM 768 C CA . GLY A 1 101 ? 2.688 0.065 -10.516 1.00 97.94 101 GLY A CA 1
ATOM 769 C C . GLY A 1 101 ? 4.093 -0.237 -11.018 1.00 97.94 101 GLY A C 1
ATOM 770 O O . GLY A 1 101 ? 4.829 -1.043 -10.447 1.00 97.94 101 GLY A O 1
ATOM 771 N N . LEU A 1 102 ? 4.453 0.389 -12.131 1.00 97.69 102 LEU A N 1
ATOM 772 C CA . LEU A 1 102 ? 5.812 0.391 -12.650 1.00 97.69 102 LEU A CA 1
ATOM 773 C C . LEU A 1 102 ? 6.275 1.833 -12.797 1.00 97.69 102 LEU A C 1
ATOM 775 O O . LEU A 1 102 ? 5.717 2.585 -13.592 1.00 97.69 102 LEU A O 1
ATOM 779 N N . ILE A 1 103 ? 7.343 2.184 -12.093 1.00 96.69 103 ILE A N 1
ATOM 780 C CA . ILE A 1 103 ? 8.083 3.422 -12.301 1.00 96.69 103 ILE A CA 1
ATOM 781 C C . ILE A 1 103 ? 9.325 3.083 -13.107 1.00 96.69 103 ILE A C 1
ATOM 783 O O . ILE A 1 103 ? 10.292 2.537 -12.580 1.00 96.69 103 ILE A O 1
ATOM 787 N N . GLU A 1 104 ? 9.324 3.429 -14.388 1.00 95.56 104 GLU A N 1
ATOM 788 C CA . GLU A 1 104 ? 10.498 3.240 -15.239 1.00 95.56 104 GLU A CA 1
ATOM 789 C C . GLU A 1 104 ? 11.112 4.591 -15.585 1.00 95.56 104 GLU A C 1
ATOM 791 O O . GLU A 1 104 ? 10.498 5.397 -16.287 1.00 95.56 104 GLU A O 1
ATOM 796 N N . TYR A 1 105 ? 12.321 4.840 -15.081 1.00 93.38 105 TYR A N 1
ATOM 797 C CA . TYR A 1 105 ? 13.077 6.051 -15.385 1.00 93.38 105 TYR A CA 1
ATOM 798 C C . TYR A 1 105 ? 13.839 5.905 -16.704 1.00 93.38 105 TYR A C 1
ATOM 800 O O . TYR A 1 105 ? 14.658 5.000 -16.873 1.00 93.38 105 TYR A O 1
ATOM 808 N N . LYS A 1 106 ? 13.618 6.848 -17.622 1.00 85.44 106 LYS A N 1
ATOM 809 C CA . LYS A 1 106 ? 14.305 6.932 -18.912 1.00 85.44 106 LYS A CA 1
ATOM 810 C C . LYS A 1 106 ? 15.449 7.937 -18.799 1.00 85.44 106 LYS A C 1
ATOM 812 O O . LYS A 1 106 ? 15.243 9.143 -18.778 1.00 85.44 106 LYS A O 1
ATOM 817 N N . GLY A 1 107 ? 16.677 7.431 -18.718 1.00 80.12 107 GLY A N 1
ATOM 818 C CA . GLY A 1 107 ? 17.877 8.265 -18.616 1.00 80.12 107 GLY A CA 1
ATOM 819 C C . GLY A 1 107 ? 18.171 8.788 -17.204 1.00 80.12 107 GLY A C 1
ATOM 820 O O . GLY A 1 107 ? 17.431 8.570 -16.250 1.00 80.12 107 GLY A O 1
ATOM 821 N N . THR A 1 108 ? 19.312 9.457 -17.052 1.00 77.44 108 THR A N 1
ATOM 822 C CA . THR A 1 108 ? 19.919 9.771 -15.743 1.00 77.44 108 THR A CA 1
ATOM 823 C C . THR A 1 108 ? 19.368 11.027 -15.064 1.00 77.44 108 THR A C 1
ATOM 825 O O . THR A 1 108 ? 19.758 11.329 -13.939 1.00 77.44 108 THR A O 1
ATOM 828 N N . ASN A 1 109 ? 18.469 11.769 -15.720 1.00 80.56 109 ASN A N 1
ATOM 829 C CA . ASN A 1 109 ? 17.917 13.024 -15.198 1.00 80.56 109 ASN A CA 1
ATOM 830 C C . ASN A 1 109 ? 16.704 12.823 -14.262 1.00 80.56 109 ASN A C 1
ATOM 832 O O . ASN A 1 109 ? 16.244 13.799 -13.673 1.00 80.56 109 ASN A O 1
ATOM 836 N N . PHE A 1 110 ? 16.179 11.594 -14.149 1.00 80.19 110 PHE A N 1
ATOM 837 C CA . PHE A 1 110 ? 14.982 11.217 -13.377 1.00 80.19 110 PHE A CA 1
ATOM 838 C C . PHE A 1 110 ? 13.690 11.994 -13.710 1.00 80.19 110 PHE A C 1
ATOM 840 O O . PHE A 1 110 ? 12.701 11.903 -12.976 1.00 80.19 110 PHE A O 1
ATOM 847 N N . LYS A 1 111 ? 13.670 12.761 -14.807 1.00 80.50 111 LYS A N 1
ATOM 848 C CA . LYS A 1 111 ? 12.512 13.565 -15.228 1.00 80.50 111 LYS A CA 1
ATOM 849 C C . LYS A 1 111 ? 11.552 12.756 -16.083 1.00 80.50 111 LYS A C 1
ATOM 851 O O . LYS A 1 111 ? 10.343 12.838 -15.888 1.00 80.50 111 LYS A O 1
ATOM 856 N N . ASP A 1 112 ? 12.099 11.947 -16.978 1.00 83.50 112 ASP A N 1
ATOM 857 C CA . ASP A 1 112 ? 11.313 11.148 -17.903 1.00 83.50 112 ASP A CA 1
ATOM 858 C C . ASP A 1 112 ? 10.977 9.808 -17.244 1.00 83.50 112 ASP A C 1
ATOM 860 O O . ASP A 1 112 ? 11.848 8.959 -17.051 1.00 83.50 112 ASP A O 1
ATOM 864 N N . ARG A 1 113 ? 9.710 9.623 -16.855 1.00 86.38 113 ARG A N 1
ATOM 865 C CA . ARG A 1 113 ? 9.228 8.368 -16.265 1.00 86.38 113 ARG A CA 1
ATOM 866 C C . ARG A 1 113 ? 7.830 7.998 -16.734 1.00 86.38 113 ARG A C 1
ATOM 868 O O . ARG A 1 113 ? 7.008 8.871 -17.003 1.00 86.38 113 ARG A O 1
ATOM 875 N N . THR A 1 114 ? 7.556 6.702 -16.795 1.00 88.19 114 THR A N 1
ATOM 876 C CA . THR A 1 114 ? 6.197 6.167 -16.967 1.00 88.19 114 THR A CA 1
ATOM 877 C C . THR A 1 114 ? 5.664 5.648 -15.639 1.00 88.19 114 THR A C 1
ATOM 879 O O . THR A 1 114 ? 6.456 5.277 -14.779 1.00 88.19 114 THR A O 1
ATOM 882 N N . PHE A 1 115 ? 4.338 5.620 -15.494 1.00 90.88 115 PHE A N 1
ATOM 883 C CA . PHE A 1 115 ? 3.656 5.155 -14.280 1.00 90.88 115 PHE A CA 1
ATOM 884 C C . PHE A 1 115 ? 2.416 4.281 -14.590 1.00 90.88 115 PHE A C 1
ATOM 886 O O . PHE A 1 115 ? 1.305 4.607 -14.169 1.00 90.88 115 PHE A O 1
ATOM 893 N N . PRO A 1 116 ? 2.524 3.211 -15.406 1.00 96.19 116 PRO A N 1
ATOM 894 C CA . PRO A 1 116 ? 1.394 2.320 -15.633 1.00 96.19 116 PRO A CA 1
ATOM 895 C C . PRO A 1 116 ? 1.142 1.408 -14.428 1.00 96.19 116 PRO A C 1
ATOM 897 O O . PRO A 1 116 ? 2.075 0.971 -13.753 1.00 96.19 116 PRO A O 1
ATOM 900 N N . TYR A 1 117 ? -0.122 1.032 -14.234 1.00 97.56 117 TYR A N 1
ATOM 901 C CA . TYR A 1 117 ? -0.458 -0.138 -13.429 1.00 97.56 117 TYR A CA 1
ATOM 902 C C . TYR A 1 117 ? -0.112 -1.417 -14.196 1.00 97.56 117 TYR A C 1
ATOM 904 O O . TYR A 1 117 ? -0.415 -1.538 -15.384 1.00 97.56 117 TYR A O 1
ATOM 912 N N . THR A 1 118 ? 0.503 -2.380 -13.516 1.00 97.81 118 THR A N 1
ATOM 913 C CA . THR A 1 118 ? 0.879 -3.692 -14.071 1.00 97.81 118 THR A CA 1
ATOM 914 C C . THR A 1 118 ? -0.081 -4.805 -13.652 1.00 97.81 118 THR A C 1
ATOM 916 O O . THR A 1 118 ? -0.037 -5.905 -14.201 1.00 97.81 118 THR A O 1
ATOM 919 N N . THR A 1 119 ? -0.999 -4.514 -12.730 1.00 98.19 119 THR A N 1
ATOM 920 C CA . THR A 1 119 ? -2.113 -5.383 -12.338 1.00 98.19 119 THR A CA 1
ATOM 921 C C . THR A 1 119 ? -3.418 -4.580 -12.283 1.00 98.19 119 THR A C 1
ATOM 923 O O . THR A 1 119 ? -3.382 -3.359 -12.104 1.00 98.19 119 THR A O 1
ATOM 926 N N . PRO A 1 120 ? -4.595 -5.223 -12.424 1.00 97.75 120 PRO A N 1
ATOM 927 C CA . PRO A 1 120 ? -5.872 -4.547 -12.216 1.00 97.75 120 PRO A CA 1
ATOM 928 C C . PRO A 1 120 ? -5.964 -3.967 -10.792 1.00 97.75 120 PRO A C 1
ATOM 930 O O . PRO A 1 120 ? -5.840 -4.742 -9.834 1.00 97.75 120 PRO A O 1
ATOM 933 N N . PRO A 1 121 ? -6.221 -2.655 -10.620 1.00 97.50 121 PRO A N 1
ATOM 934 C CA . PRO A 1 121 ? -6.246 -2.038 -9.299 1.00 97.50 121 PRO A CA 1
ATOM 935 C C . PRO A 1 121 ? -7.306 -2.622 -8.359 1.00 97.50 121 PRO A C 1
ATOM 937 O O . PRO A 1 121 ? -8.437 -2.930 -8.748 1.00 97.50 121 PRO A O 1
ATOM 940 N N . LEU A 1 122 ? -6.931 -2.791 -7.096 1.00 97.69 122 LEU A N 1
ATOM 941 C CA . LEU A 1 122 ? -7.814 -3.085 -5.973 1.00 97.69 122 LEU A CA 1
ATOM 942 C C . LEU A 1 122 ? -8.223 -1.759 -5.324 1.00 97.69 122 LEU A C 1
ATOM 944 O O . LEU A 1 122 ? -7.477 -1.201 -4.523 1.00 97.69 122 LEU A O 1
ATOM 948 N N . GLN A 1 123 ? -9.401 -1.252 -5.686 1.00 96.31 123 GLN A N 1
ATOM 949 C CA . GLN A 1 123 ? -9.932 0.014 -5.183 1.00 96.31 123 GLN A CA 1
ATOM 950 C C . GLN A 1 123 ? -10.832 -0.229 -3.963 1.00 96.31 123 GLN A C 1
ATOM 952 O O . GLN A 1 123 ? -11.885 -0.850 -4.127 1.00 96.31 123 GLN A O 1
ATOM 957 N N . PRO A 1 124 ? -10.472 0.263 -2.761 1.00 95.81 124 PRO A N 1
ATOM 958 C CA . PRO A 1 124 ? -11.402 0.290 -1.640 1.00 95.81 124 PRO A CA 1
ATOM 959 C C . PRO A 1 124 ? -12.611 1.171 -1.966 1.00 95.81 124 PRO A C 1
ATOM 961 O O . PRO A 1 124 ? -12.472 2.257 -2.536 1.00 95.81 124 PRO A O 1
ATOM 964 N N . MET A 1 125 ? -13.796 0.7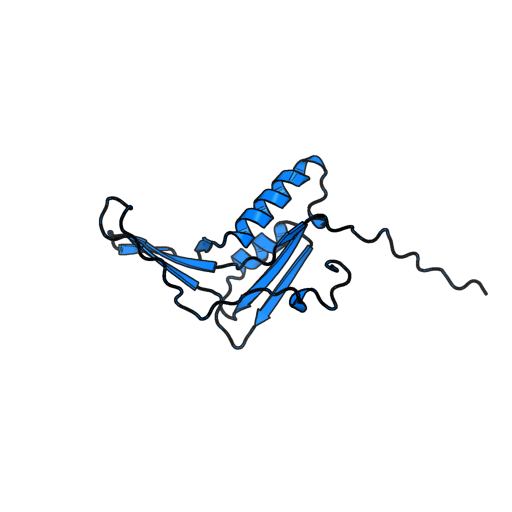09 -1.581 1.00 94.31 125 MET A N 1
ATOM 965 C CA . MET A 1 125 ? -15.069 1.390 -1.803 1.00 94.31 125 MET A CA 1
ATOM 966 C C . MET A 1 125 ? -15.781 1.639 -0.468 1.00 94.31 125 MET A C 1
ATOM 968 O O . MET A 1 125 ? -15.576 0.889 0.484 1.00 94.31 125 MET A O 1
ATOM 972 N N . PRO A 1 126 ? -16.700 2.617 -0.367 1.00 91.62 126 PRO A N 1
ATOM 973 C CA . PRO A 1 126 ? -17.482 2.818 0.859 1.00 91.62 126 PRO A CA 1
ATOM 974 C C . PRO A 1 126 ? -18.244 1.563 1.317 1.00 91.62 126 PRO A C 1
ATOM 976 O O . PRO A 1 126 ? -18.437 1.339 2.509 1.00 91.62 126 PRO A O 1
ATOM 979 N N . SER A 1 127 ? -18.640 0.694 0.381 1.00 92.00 127 SER A N 1
ATOM 980 C CA . SER A 1 127 ? -19.259 -0.598 0.693 1.00 92.00 127 SER A CA 1
ATOM 981 C C . SER A 1 127 ? -18.364 -1.524 1.515 1.00 92.00 127 SER A C 1
ATOM 983 O O . SER A 1 127 ? -18.889 -2.388 2.213 1.00 92.00 127 SER A O 1
ATOM 985 N N . ASP A 1 128 ? -17.042 -1.347 1.471 1.00 91.12 128 ASP A N 1
ATOM 986 C CA . ASP A 1 128 ? -16.104 -2.155 2.242 1.00 91.12 128 ASP A CA 1
ATOM 987 C C . ASP A 1 128 ? -16.189 -1.924 3.747 1.00 91.12 128 ASP A C 1
ATOM 989 O O . ASP A 1 128 ? -15.789 -2.816 4.497 1.00 91.12 128 ASP A O 1
ATOM 993 N N . LEU A 1 129 ? -16.731 -0.781 4.172 1.00 88.94 129 LEU A N 1
ATOM 994 C CA . LEU A 1 129 ? -16.930 -0.419 5.576 1.00 88.94 129 LEU A CA 1
ATOM 995 C C . LEU A 1 129 ? -18.149 -1.115 6.196 1.00 88.94 129 LEU A C 1
ATOM 997 O O . LEU A 1 129 ? -18.274 -1.202 7.419 1.00 88.94 129 LEU A O 1
ATOM 1001 N N . ARG A 1 130 ? -19.062 -1.633 5.364 1.00 85.88 130 ARG A N 1
ATOM 1002 C CA . ARG A 1 130 ? -20.291 -2.275 5.842 1.00 85.88 130 ARG A CA 1
ATOM 1003 C C . ARG A 1 130 ? -19.957 -3.489 6.707 1.00 85.88 130 ARG A C 1
ATOM 1005 O O . ARG A 1 130 ? -19.128 -4.319 6.348 1.00 85.88 130 ARG A O 1
ATOM 1012 N N . GLY A 1 131 ? -20.648 -3.601 7.839 1.00 75.94 131 GLY A N 1
ATOM 1013 C CA . GLY A 1 131 ? -20.488 -4.719 8.770 1.00 75.94 131 GLY A CA 1
ATOM 1014 C C . GLY A 1 131 ? -19.285 -4.610 9.711 1.00 75.94 131 GLY A C 1
ATOM 1015 O O . GLY A 1 131 ? -19.163 -5.455 10.590 1.00 75.94 131 GLY A O 1
ATOM 1016 N N .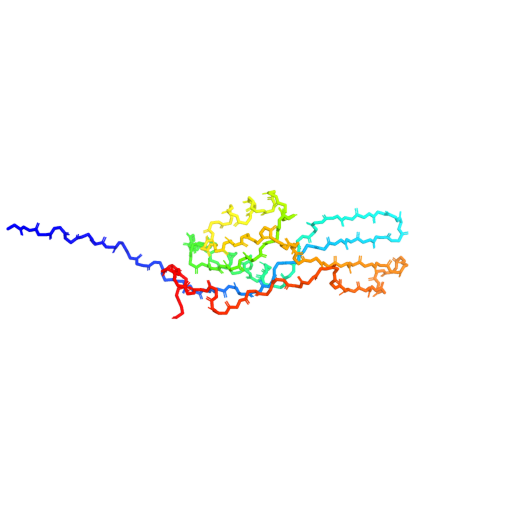 ASN A 1 132 ? -18.442 -3.575 9.597 1.00 75.50 132 ASN A N 1
ATOM 1017 C CA . ASN A 1 132 ? -17.377 -3.325 10.564 1.00 75.50 132 ASN A CA 1
ATOM 1018 C C . ASN A 1 132 ? -17.833 -2.269 11.589 1.00 75.50 132 ASN A C 1
ATOM 1020 O O . ASN A 1 132 ? -17.911 -1.092 11.236 1.00 75.50 132 ASN A O 1
ATOM 1024 N N . PRO A 1 133 ? -18.171 -2.657 12.836 1.00 68.31 133 PRO A N 1
ATOM 1025 C CA . PRO A 1 133 ? -18.687 -1.725 13.839 1.00 68.31 133 PRO A CA 1
ATOM 1026 C C . PRO A 1 133 ? -17.714 -0.595 14.168 1.00 68.31 133 PRO A C 1
ATOM 1028 O O . PRO A 1 133 ? -18.155 0.518 14.420 1.00 68.31 133 PRO A O 1
ATOM 1031 N N . ASN A 1 134 ? -16.410 -0.842 14.048 1.00 70.00 134 ASN A N 1
ATOM 1032 C CA . ASN A 1 134 ? -15.393 0.137 14.406 1.00 70.00 134 ASN A CA 1
ATOM 1033 C C . ASN A 1 134 ? -15.066 1.127 13.280 1.00 70.00 134 ASN A C 1
ATOM 1035 O O . ASN A 1 134 ? -14.217 1.978 13.484 1.00 70.00 134 ASN A O 1
ATOM 1039 N N . LEU A 1 135 ? -15.672 1.006 12.092 1.00 71.00 135 LEU A N 1
ATOM 1040 C CA . LEU A 1 135 ? -15.386 1.850 10.918 1.00 71.00 135 LEU A CA 1
ATOM 1041 C C . LEU A 1 135 ? -16.668 2.342 10.222 1.00 71.00 135 LEU A C 1
ATOM 1043 O O . LEU A 1 135 ? -16.665 2.602 9.017 1.00 71.00 135 LEU A O 1
ATOM 1047 N N . ARG A 1 136 ? -17.786 2.414 10.953 1.00 61.78 136 ARG A N 1
ATOM 1048 C CA . ARG A 1 136 ? -19.083 2.825 10.396 1.00 61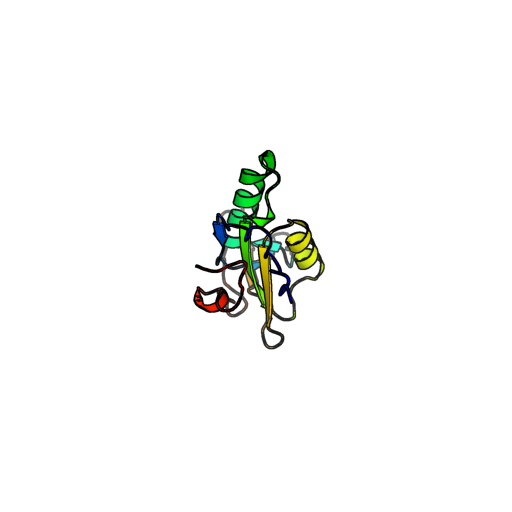.78 136 ARG A CA 1
ATOM 1049 C C . ARG A 1 136 ? -19.050 4.296 9.957 1.00 61.78 136 ARG A C 1
ATOM 1051 O O . ARG A 1 136 ? -18.484 5.134 10.654 1.00 61.78 136 ARG A O 1
ATOM 1058 N N . SER A 1 137 ? -19.663 4.576 8.805 1.00 49.09 137 SER A N 1
ATOM 1059 C CA . SER A 1 137 ? -20.020 5.923 8.331 1.00 49.09 137 SER A CA 1
ATOM 1060 C C . SER A 1 137 ? -21.365 6.361 8.884 1.00 49.09 137 SER A C 1
ATOM 1062 O O . SER A 1 137 ? -22.264 5.485 8.862 1.00 49.09 137 SER A O 1
#

Organism: NCBI:txid252190

Radius of gyration: 18.57 Å; chains: 1; bounding box: 54×29×57 Å

Sequence (137 aa):
MNSLDLSTGPETQIRFISLGMVVLDEIRFPNGKTLFDVPDGSGLYSTLGARIAVAETTEPEKIGSVVLAGRDFPNSLQAVLRDWGLNLLFKMDSSRLSTRGLIEYKGTNFKDRTFPYTTPPLQPMPSDLRGNPNLRS